Protein AF-A0A1B6L9Y9-F1 (afdb_monomer)

Organism: NCBI:txid36148

pLDDT: mean 77.06, std 18.75, range [31.98, 95.38]

Foldseek 3Di:
DQPLDDDQADQQQHGPDCVAKAAWDQDPPPSQDTDIDGDDDDRPVDQKDKDKDWAFDDPPHFDWDWDWDQDPVRDTDTDTHTHDHPDPDPDCRPTDIDMDMDGHDDPDPPPPPPDDDDDDDDDDDDDDDD

Radius of gyration: 23.61 Å; Cα contacts (8 Å, |Δi|>4): 166; chains: 1; bounding box: 47×34×78 Å

Solvent-accessible surface area (backbone atoms only — not comparable to full-atom values): 8882 Å² total; per-residue (Å²): 134,89,73,91,72,82,78,52,56,52,82,49,21,37,45,69,40,76,83,42,25,44,48,31,39,67,37,88,88,71,66,79,47,75,45,61,55,72,54,90,78,74,56,98,89,37,55,62,50,76,50,76,45,79,45,72,83,62,82,94,63,77,66,70,36,84,34,78,42,70,46,99,85,68,50,78,46,78,44,69,13,50,46,50,67,89,65,96,67,95,62,93,68,78,61,42,80,46,76,49,76,49,76,58,77,66,93,71,73,76,78,79,78,84,82,81,82,90,81,90,83,83,84,90,84,93,80,82,89,134

InterPro domains:
  IPR001507 Zona pellucida domain [PS51034] (1-74)
  IPR052774 C. elegans Developmental and Neuronal Protein [PTHR47327] (4-93)

Sequence (130 aa):
VDSSEIVLIDSDGCPTDHFIMGPLYKSIDTGKVLLSYFDAFKFPSSEVVQFRALVTPCMPACEPVQCDQEDASGELRSVQSFGRRRRRSTTSREDLLLVQSIQITDKFGFNRNKSASPARYGGDEMSSIY

Structure (mmCIF, N/CA/C/O backbone):
data_AF-A0A1B6L9Y9-F1
#
_entry.id   AF-A0A1B6L9Y9-F1
#
loop_
_atom_site.group_PDB
_atom_site.id
_atom_site.type_symbol
_atom_site.label_atom_id
_atom_site.label_alt_id
_atom_site.label_comp_id
_atom_site.label_asym_id
_atom_site.label_entity_id
_atom_site.label_seq_id
_atom_site.pdbx_PDB_ins_code
_atom_site.Cartn_x
_atom_site.Cartn_y
_atom_site.Cartn_z
_atom_site.occupancy
_atom_site.B_iso_or_equiv
_atom_site.auth_seq_id
_atom_site.auth_comp_id
_atom_site.auth_asym_id
_atom_site.auth_atom_id
_atom_site.pdbx_PDB_model_num
ATOM 1 N N . VAL A 1 1 ? -13.212 14.324 14.770 1.00 46.03 1 VAL A N 1
ATOM 2 C CA . VAL A 1 1 ? -12.756 14.140 13.377 1.00 46.03 1 VAL A CA 1
ATOM 3 C C . VAL A 1 1 ? -12.924 12.672 13.052 1.00 46.03 1 VAL A C 1
ATOM 5 O O . VAL A 1 1 ? -12.103 11.873 13.470 1.00 46.03 1 VAL A O 1
ATOM 8 N N . ASP A 1 2 ? -14.034 12.310 12.413 1.00 51.88 2 ASP A N 1
ATOM 9 C CA . ASP A 1 2 ? -14.245 10.944 11.932 1.00 51.88 2 ASP A CA 1
ATOM 10 C C . ASP A 1 2 ? -13.565 10.834 10.566 1.00 51.88 2 ASP A C 1
ATOM 12 O O . ASP A 1 2 ? -14.172 11.103 9.532 1.00 51.88 2 ASP A O 1
ATOM 16 N N . SER A 1 3 ? -12.264 10.538 10.551 1.00 69.94 3 SER A N 1
ATOM 17 C CA . SER A 1 3 ? -11.573 10.209 9.304 1.00 69.94 3 SER A CA 1
ATOM 18 C C . SER A 1 3 ? -11.985 8.795 8.907 1.00 69.94 3 SER A C 1
ATOM 20 O O . SER A 1 3 ? -11.502 7.827 9.485 1.00 69.94 3 SER A O 1
ATOM 22 N N . SER A 1 4 ? -12.909 8.670 7.957 1.00 83.25 4 SER A N 1
ATOM 23 C CA . SER A 1 4 ? -13.345 7.382 7.398 1.00 83.25 4 SER A CA 1
ATOM 24 C C . SER A 1 4 ? -12.410 6.843 6.308 1.00 83.25 4 SER A C 1
ATOM 26 O O . SER A 1 4 ? -12.698 5.809 5.712 1.00 83.25 4 SER A O 1
ATOM 28 N N . GLU A 1 5 ? -11.311 7.545 6.022 1.00 89.19 5 GLU A N 1
ATOM 29 C CA . GLU A 1 5 ? -10.312 7.183 5.019 1.00 89.19 5 GLU A CA 1
ATOM 30 C C . GLU A 1 5 ? -8.907 7.482 5.551 1.00 89.19 5 GLU A C 1
ATOM 32 O O . GLU A 1 5 ? -8.682 8.507 6.197 1.00 89.19 5 GLU A O 1
ATOM 37 N N . ILE A 1 6 ? -7.973 6.567 5.285 1.00 90.56 6 ILE A N 1
ATOM 38 C CA . ILE A 1 6 ? -6.553 6.683 5.626 1.00 90.56 6 ILE A CA 1
ATOM 39 C C . ILE A 1 6 ? -5.760 6.229 4.400 1.00 90.56 6 ILE A C 1
ATOM 41 O O . ILE A 1 6 ? -6.000 5.145 3.867 1.00 90.56 6 ILE A O 1
ATOM 45 N N . VAL A 1 7 ? -4.819 7.058 3.950 1.00 93.00 7 VAL A N 1
ATOM 46 C CA . VAL A 1 7 ? -3.882 6.707 2.876 1.00 93.00 7 VAL A CA 1
ATOM 47 C C . VAL A 1 7 ? -2.719 5.956 3.506 1.00 93.00 7 VAL A C 1
ATOM 49 O O . VAL A 1 7 ? -2.079 6.510 4.392 1.00 93.00 7 VAL A O 1
ATOM 52 N N . LEU A 1 8 ? -2.457 4.724 3.063 1.00 93.56 8 LEU A N 1
ATOM 53 C CA . LEU A 1 8 ? -1.384 3.869 3.600 1.00 93.56 8 LEU A CA 1
ATOM 54 C C . LEU A 1 8 ? -0.093 3.924 2.770 1.00 93.56 8 LEU A C 1
ATOM 56 O O . LEU A 1 8 ? 0.998 3.751 3.302 1.00 93.56 8 LEU A O 1
ATOM 60 N N . ILE A 1 9 ? -0.226 4.137 1.459 1.00 93.50 9 ILE A N 1
ATOM 61 C CA . ILE A 1 9 ? 0.875 4.320 0.508 1.00 93.50 9 ILE A CA 1
ATOM 62 C C . ILE A 1 9 ? 0.528 5.518 -0.368 1.00 93.50 9 ILE A C 1
ATOM 64 O O . ILE A 1 9 ? -0.608 5.637 -0.834 1.00 93.50 9 ILE A O 1
ATOM 68 N N . ASP A 1 10 ? 1.494 6.405 -0.570 1.00 91.94 10 ASP A N 1
ATOM 69 C CA . ASP A 1 10 ? 1.325 7.604 -1.382 1.00 91.94 10 ASP A CA 1
ATOM 70 C C . ASP A 1 10 ? 1.350 7.321 -2.899 1.00 91.94 10 ASP A C 1
ATOM 72 O O . ASP A 1 10 ? 1.433 6.184 -3.370 1.00 91.94 10 ASP A O 1
ATOM 76 N N . SER A 1 11 ? 1.272 8.382 -3.703 1.00 89.38 11 SER A N 1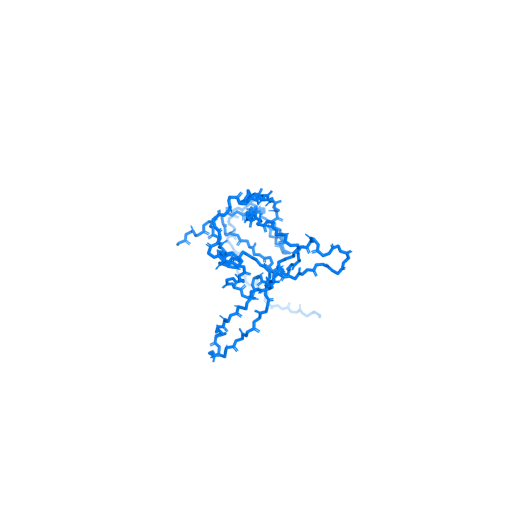
ATOM 77 C CA . SER A 1 11 ? 1.292 8.268 -5.163 1.00 89.38 11 SER A CA 1
ATOM 78 C C . SER A 1 11 ? 2.632 7.825 -5.750 1.00 89.38 11 SER A C 1
ATOM 80 O O . SER A 1 11 ? 2.653 7.403 -6.905 1.00 89.38 11 SER A O 1
ATOM 82 N N . ASP A 1 12 ? 3.730 7.960 -5.005 1.00 88.19 12 ASP A N 1
ATOM 83 C CA . ASP A 1 12 ? 5.072 7.576 -5.443 1.00 88.19 12 ASP A CA 1
ATOM 84 C C . ASP A 1 12 ? 5.403 6.126 -5.040 1.00 88.19 12 ASP A C 1
ATOM 86 O O . ASP A 1 12 ? 6.279 5.493 -5.634 1.00 88.19 12 ASP A O 1
ATOM 90 N N . GLY A 1 13 ? 4.636 5.544 -4.114 1.00 91.25 13 GLY A N 1
ATOM 91 C CA . GLY A 1 13 ? 4.816 4.182 -3.619 1.00 91.25 13 GLY A CA 1
ATOM 92 C C . GLY A 1 13 ? 5.440 4.096 -2.234 1.00 91.25 13 GLY A C 1
ATOM 93 O O . GL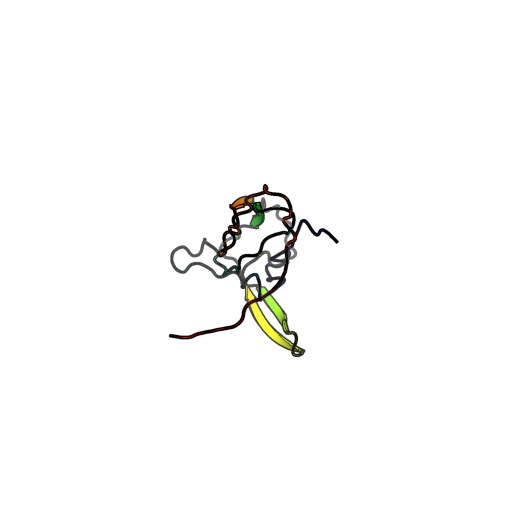Y A 1 13 ? 5.854 3.004 -1.840 1.00 91.25 13 GLY A O 1
ATOM 94 N N . CYS A 1 14 ? 5.537 5.206 -1.507 1.00 92.62 14 CYS A N 1
ATOM 95 C CA . CYS A 1 14 ? 6.101 5.236 -0.168 1.00 92.62 14 CYS A CA 1
ATOM 96 C C . CYS A 1 14 ? 5.021 5.018 0.898 1.00 92.62 14 CYS A C 1
ATOM 98 O O . CYS A 1 14 ? 3.927 5.577 0.777 1.00 92.62 14 CYS A O 1
ATOM 100 N N . PRO A 1 15 ? 5.291 4.194 1.930 1.00 93.62 15 PRO A N 1
ATOM 101 C CA . PRO A 1 15 ? 4.372 4.041 3.053 1.00 93.62 15 PRO A CA 1
ATOM 102 C C . PRO A 1 15 ? 4.194 5.393 3.742 1.00 93.62 15 PRO A C 1
ATOM 104 O O . PRO A 1 15 ? 5.161 6.122 3.899 1.00 93.62 15 PRO A O 1
ATOM 107 N N . THR A 1 16 ? 2.983 5.759 4.137 1.00 92.31 16 THR A N 1
ATOM 108 C CA . THR A 1 16 ? 2.718 7.041 4.822 1.00 92.31 16 THR A CA 1
ATOM 109 C C . THR A 1 16 ? 2.926 6.952 6.332 1.00 92.31 16 THR A C 1
ATOM 111 O O . THR A 1 16 ? 3.220 7.961 6.965 1.00 92.31 16 THR A O 1
ATOM 114 N N . ASP A 1 17 ? 2.780 5.749 6.892 1.00 90.69 17 ASP A N 1
ATOM 115 C CA . ASP A 1 17 ? 2.990 5.435 8.302 1.00 90.69 17 ASP A CA 1
ATOM 116 C C . ASP A 1 17 ? 3.655 4.058 8.425 1.00 90.69 17 ASP A C 1
ATOM 118 O O . ASP A 1 17 ? 3.045 3.018 8.152 1.00 90.69 17 ASP A O 1
ATOM 122 N N . HIS A 1 18 ? 4.917 4.058 8.852 1.00 88.38 18 HIS A N 1
ATOM 123 C CA . HIS A 1 18 ? 5.731 2.853 8.968 1.00 88.38 18 HIS A CA 1
ATOM 124 C C . HIS A 1 18 ? 5.298 1.913 10.108 1.00 88.38 18 HIS A C 1
ATOM 126 O O . HIS A 1 18 ? 5.793 0.787 10.176 1.00 88.38 18 HIS A O 1
ATOM 132 N N . PHE A 1 19 ? 4.457 2.371 11.042 1.00 87.81 19 PHE A N 1
ATOM 133 C CA . PHE A 1 19 ? 3.902 1.531 12.107 1.00 87.81 19 PHE A CA 1
ATOM 134 C C . PHE A 1 19 ? 2.658 0.772 11.650 1.00 87.81 19 PHE A C 1
ATOM 136 O O . PHE A 1 19 ? 2.268 -0.184 12.304 1.00 87.81 19 PHE A O 1
ATOM 143 N N . ILE A 1 20 ? 2.024 1.199 10.556 1.00 90.69 20 ILE A N 1
ATOM 144 C CA . ILE A 1 20 ? 0.815 0.559 10.027 1.00 90.69 20 ILE A CA 1
ATOM 145 C C . ILE A 1 20 ? 1.142 -0.265 8.785 1.00 90.69 20 ILE A C 1
ATOM 147 O O . ILE A 1 20 ? 0.632 -1.372 8.631 1.00 90.69 20 ILE A O 1
ATOM 151 N N . MET A 1 21 ? 1.971 0.258 7.878 1.00 92.69 21 MET A N 1
ATOM 152 C CA . MET A 1 21 ? 2.314 -0.427 6.636 1.00 92.69 21 MET A CA 1
ATOM 153 C C . MET A 1 21 ? 3.810 -0.338 6.340 1.00 92.69 21 MET A C 1
ATOM 155 O O . MET A 1 21 ? 4.413 0.732 6.365 1.00 92.69 21 MET A O 1
ATOM 159 N N . GLY A 1 22 ? 4.408 -1.478 6.002 1.00 93.12 22 GLY A N 1
ATOM 160 C CA . GLY A 1 22 ? 5.779 -1.543 5.510 1.00 93.12 22 GLY A CA 1
ATOM 161 C C . GLY A 1 22 ? 5.910 -1.102 4.045 1.00 93.12 22 GLY A C 1
ATOM 162 O O . GLY A 1 22 ? 4.911 -0.934 3.332 1.00 93.12 22 GLY A O 1
ATOM 163 N N . PRO A 1 23 ? 7.148 -0.964 3.542 1.00 94.06 23 PRO A N 1
ATOM 164 C CA . PRO A 1 23 ? 7.382 -0.755 2.119 1.00 94.06 23 PRO A CA 1
ATOM 165 C C . PRO A 1 23 ? 6.953 -1.985 1.304 1.00 94.06 23 PRO A C 1
ATOM 167 O O . PRO A 1 23 ? 6.871 -3.107 1.810 1.00 94.06 23 PRO A O 1
ATOM 170 N N . LEU A 1 24 ? 6.687 -1.774 0.017 1.00 93.69 24 LEU A N 1
ATOM 171 C CA . LEU A 1 24 ? 6.351 -2.854 -0.904 1.00 93.69 24 LEU A CA 1
ATOM 172 C C . LEU A 1 24 ? 7.623 -3.552 -1.390 1.00 93.69 24 LEU A C 1
ATOM 174 O O . LEU A 1 24 ? 8.537 -2.904 -1.896 1.00 93.69 24 LEU A O 1
ATOM 178 N N . TYR A 1 25 ? 7.636 -4.880 -1.314 1.00 92.19 25 TYR A N 1
ATOM 179 C CA . TYR A 1 25 ? 8.691 -5.768 -1.797 1.00 92.19 25 TYR A CA 1
ATOM 180 C C . TYR A 1 25 ? 8.181 -6.648 -2.934 1.00 92.19 25 TYR A C 1
ATOM 182 O O . TYR A 1 25 ? 7.015 -7.029 -2.961 1.00 92.19 25 TYR A O 1
ATOM 190 N N . LYS A 1 26 ? 9.056 -7.041 -3.861 1.00 89.69 26 LYS A N 1
ATOM 191 C CA . LYS A 1 26 ? 8.713 -8.072 -4.849 1.00 89.69 26 LYS A CA 1
ATOM 192 C C . LYS A 1 26 ? 8.766 -9.452 -4.199 1.00 89.69 26 LYS A C 1
ATOM 194 O O . LYS A 1 26 ? 9.754 -9.791 -3.555 1.00 89.69 26 LYS A O 1
ATOM 199 N N . SER A 1 27 ? 7.731 -10.257 -4.419 1.00 89.25 27 SER A N 1
ATOM 200 C CA . SER A 1 27 ? 7.763 -11.687 -4.115 1.00 89.25 27 SER A CA 1
ATOM 201 C C . SER A 1 27 ? 8.888 -12.361 -4.901 1.00 89.25 27 SER A C 1
ATOM 203 O O . SER A 1 27 ? 9.047 -12.123 -6.104 1.00 89.25 27 SER A O 1
ATOM 205 N N . ILE A 1 28 ? 9.637 -13.221 -4.210 1.00 81.81 28 ILE A N 1
ATOM 206 C CA . ILE A 1 28 ? 10.771 -13.971 -4.758 1.00 81.81 28 ILE A CA 1
ATOM 207 C C . ILE A 1 28 ? 10.303 -14.945 -5.852 1.00 81.81 28 ILE A C 1
ATOM 209 O O . ILE A 1 28 ? 11.013 -15.154 -6.831 1.00 81.81 28 ILE A O 1
ATOM 213 N N . ASP A 1 29 ? 9.087 -15.480 -5.730 1.00 82.56 29 ASP A N 1
ATOM 214 C CA . ASP A 1 29 ? 8.626 -16.602 -6.554 1.00 82.56 29 ASP A CA 1
ATOM 215 C C . ASP A 1 29 ? 8.214 -16.184 -7.968 1.00 82.56 29 ASP A C 1
ATOM 217 O O . ASP A 1 29 ? 8.420 -16.916 -8.934 1.00 82.56 29 ASP A O 1
ATOM 221 N N . THR A 1 30 ? 7.602 -15.005 -8.108 1.00 79.56 30 THR A N 1
ATOM 222 C CA . THR A 1 30 ? 6.996 -14.576 -9.382 1.00 79.56 30 THR A CA 1
ATOM 223 C C . T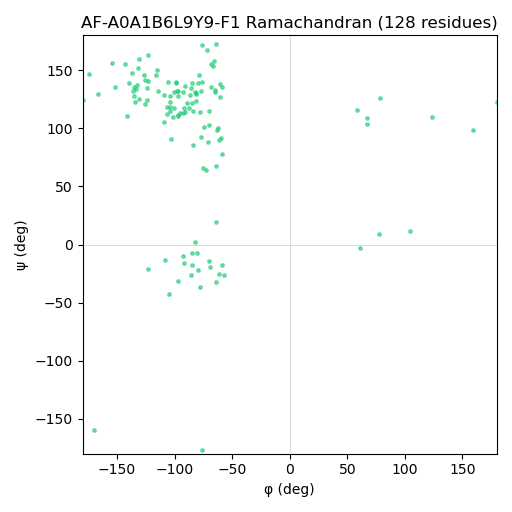HR A 1 30 ? 7.547 -13.259 -9.913 1.00 79.56 30 THR A C 1
ATOM 225 O O . THR A 1 30 ? 7.363 -12.969 -11.095 1.00 79.56 30 THR A O 1
ATOM 228 N N . GLY A 1 31 ? 8.145 -12.415 -9.059 1.00 77.06 31 GLY A N 1
ATOM 229 C CA . GLY A 1 31 ? 8.580 -11.051 -9.399 1.00 77.06 31 GLY A CA 1
ATOM 230 C C . GLY A 1 31 ? 7.461 -10.092 -9.844 1.00 77.06 31 GLY A C 1
ATOM 231 O O . GLY A 1 31 ? 7.729 -8.918 -10.104 1.00 77.06 31 GLY A O 1
ATOM 232 N N . LYS A 1 32 ? 6.219 -10.585 -9.936 1.00 82.06 32 LYS A N 1
ATOM 233 C CA . LYS A 1 32 ? 5.010 -9.876 -10.387 1.00 82.06 32 LYS A CA 1
ATOM 234 C C . LYS A 1 32 ? 4.043 -9.576 -9.244 1.00 82.06 32 LYS A C 1
ATOM 236 O O . LYS A 1 32 ? 3.119 -8.792 -9.424 1.00 82.06 32 LYS A O 1
ATOM 241 N N . VAL A 1 33 ? 4.248 -10.204 -8.089 1.00 86.81 33 VAL A N 1
ATOM 242 C CA . VAL A 1 33 ? 3.479 -9.961 -6.867 1.00 86.81 33 VAL A CA 1
ATOM 243 C C . VAL A 1 33 ? 4.267 -9.005 -5.978 1.00 86.81 33 VAL 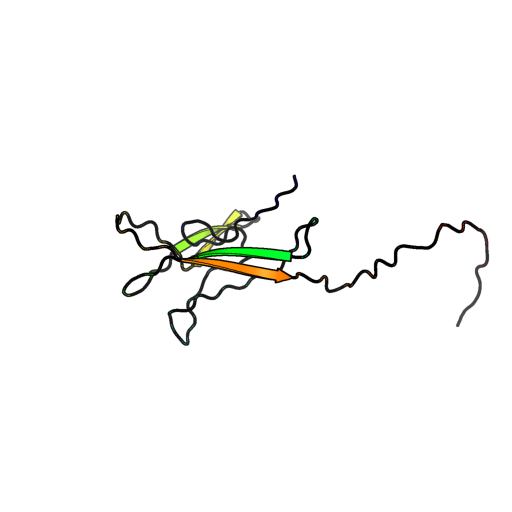A C 1
ATOM 245 O O . VAL A 1 33 ? 5.464 -9.210 -5.766 1.00 86.81 33 VAL A O 1
ATOM 248 N N . LEU A 1 34 ? 3.594 -7.975 -5.466 1.00 90.31 34 LEU A N 1
ATOM 249 C CA . LEU A 1 34 ? 4.125 -7.108 -4.420 1.00 90.31 34 LEU A CA 1
ATOM 250 C C . LEU A 1 34 ? 3.571 -7.539 -3.061 1.00 90.31 34 LEU A C 1
ATOM 252 O O . LEU A 1 34 ? 2.402 -7.900 -2.951 1.00 90.31 34 LEU A O 1
ATOM 256 N N . LEU A 1 35 ? 4.424 -7.505 -2.046 1.00 92.00 35 LEU A N 1
ATOM 257 C CA . LEU A 1 35 ? 4.129 -7.882 -0.670 1.00 92.00 35 LEU A CA 1
ATOM 258 C C . LEU A 1 35 ? 4.501 -6.723 0.251 1.00 92.00 35 LEU A C 1
ATOM 260 O O . LEU A 1 35 ? 5.527 -6.082 0.046 1.00 92.00 35 LEU A O 1
ATOM 264 N N . SER A 1 36 ? 3.695 -6.477 1.274 1.00 93.19 36 SER A N 1
ATOM 265 C CA . SER A 1 36 ? 4.032 -5.582 2.379 1.00 93.19 36 SER A CA 1
ATOM 266 C C . SER A 1 36 ? 3.471 -6.161 3.674 1.00 93.19 36 SER A C 1
ATOM 268 O O . SER A 1 36 ? 2.530 -6.959 3.650 1.00 93.19 36 SER A O 1
ATOM 270 N N . TYR A 1 37 ? 4.082 -5.782 4.790 1.00 92.69 37 TYR A N 1
ATOM 271 C CA . TYR A 1 37 ? 3.569 -6.070 6.120 1.00 92.69 37 TYR A CA 1
ATOM 272 C C . TYR A 1 37 ? 2.554 -5.000 6.511 1.00 92.69 37 TYR A C 1
ATOM 274 O O . TYR A 1 37 ? 2.760 -3.818 6.239 1.00 92.69 37 TYR A O 1
ATOM 282 N N . PHE A 1 38 ? 1.465 -5.428 7.139 1.00 91.38 38 PHE A N 1
ATOM 283 C CA . PHE A 1 38 ? 0.372 -4.559 7.541 1.00 91.38 38 PHE A CA 1
ATOM 284 C C . PHE A 1 38 ? -0.041 -4.872 8.976 1.00 91.38 38 PHE A C 1
ATOM 286 O O . PHE A 1 38 ? -0.438 -6.002 9.272 1.00 91.38 38 PHE A O 1
ATOM 293 N N . ASP A 1 39 ? 0.011 -3.856 9.828 1.00 91.00 39 ASP A N 1
ATOM 294 C CA . ASP A 1 39 ? -0.492 -3.909 11.191 1.00 91.00 39 ASP A CA 1
ATOM 295 C C . ASP A 1 39 ? -1.953 -3.458 11.199 1.00 91.00 39 ASP A C 1
ATOM 297 O O . ASP A 1 39 ? -2.310 -2.320 10.885 1.00 91.00 39 ASP A O 1
ATOM 301 N N . ALA A 1 40 ? -2.829 -4.408 11.521 1.00 86.06 40 ALA A N 1
ATOM 302 C CA . ALA A 1 40 ? -4.263 -4.208 11.425 1.00 86.06 40 ALA A CA 1
ATOM 303 C C . ALA A 1 40 ? -4.766 -3.134 12.398 1.00 86.06 40 ALA A C 1
ATOM 305 O O . ALA A 1 40 ? -4.525 -3.192 13.603 1.00 86.06 40 ALA A O 1
ATOM 306 N N . PHE A 1 41 ? -5.565 -2.208 11.872 1.00 86.38 41 PHE A N 1
ATOM 307 C CA . PHE A 1 41 ? -6.297 -1.205 12.639 1.00 86.38 41 PHE A CA 1
ATOM 308 C C . PHE A 1 41 ? -7.802 -1.304 12.354 1.00 86.38 41 PHE A C 1
ATOM 310 O O . PHE A 1 41 ? -8.223 -1.901 11.361 1.00 86.38 41 PHE A O 1
ATOM 317 N N . LYS A 1 42 ? -8.628 -0.701 13.219 1.00 83.94 42 LYS A N 1
ATOM 318 C CA . LYS A 1 42 ? -10.075 -0.563 12.988 1.00 83.94 42 LYS A CA 1
ATOM 319 C C . LYS A 1 42 ? -10.514 0.888 13.108 1.00 83.94 42 LYS A C 1
ATOM 321 O O . LYS A 1 42 ? -10.020 1.619 13.966 1.00 83.94 42 LYS A O 1
ATOM 326 N N . PHE A 1 43 ? -11.499 1.275 12.306 1.00 87.12 43 PHE A N 1
ATOM 327 C CA . PHE A 1 43 ? -12.194 2.540 12.505 1.00 87.12 43 PHE A CA 1
ATOM 328 C C . PHE A 1 43 ? -13.177 2.413 13.680 1.00 87.12 43 PHE A C 1
ATOM 330 O O . PHE A 1 43 ? -13.869 1.400 13.781 1.00 87.12 43 PHE A O 1
ATOM 337 N N . PRO A 1 44 ? -13.318 3.429 14.553 1.00 86.94 44 PRO A N 1
ATOM 338 C CA . PRO A 1 44 ? -14.292 3.384 15.650 1.00 86.94 44 PRO A CA 1
ATOM 339 C C . PRO A 1 44 ? -15.741 3.168 15.185 1.00 86.94 44 PRO A C 1
ATOM 341 O O . PRO A 1 44 ? -16.563 2.644 15.933 1.00 86.94 44 PRO A O 1
ATOM 344 N N . SER A 1 45 ? -16.047 3.579 13.955 1.00 85.00 45 SER A N 1
ATOM 345 C CA . SER A 1 45 ? -17.377 3.550 13.351 1.00 85.00 45 SER A CA 1
ATOM 346 C C . SER A 1 45 ? -17.684 2.288 12.535 1.00 85.00 45 SER A C 1
ATOM 348 O O . SER A 1 45 ? -18.836 2.114 12.142 1.00 85.00 45 SER A O 1
ATOM 350 N N . SER A 1 46 ? -16.704 1.413 12.264 1.00 88.12 46 SER A N 1
ATOM 351 C CA . SER A 1 46 ? -16.897 0.240 11.400 1.00 88.12 46 SER A CA 1
ATOM 352 C C . SER A 1 46 ? -15.972 -0.923 11.758 1.00 88.12 46 SER A C 1
ATOM 354 O O . SER A 1 46 ? -14.765 -0.756 11.916 1.00 88.12 46 SER A O 1
ATOM 356 N N . GLU A 1 47 ? -16.539 -2.129 11.793 1.00 87.81 47 GLU A N 1
ATOM 357 C CA . GLU A 1 47 ? -15.786 -3.389 11.873 1.00 87.81 47 GLU A CA 1
ATOM 358 C C . GLU A 1 47 ? -15.333 -3.892 10.495 1.00 87.81 47 GLU A C 1
ATOM 360 O O . GLU A 1 47 ? -14.586 -4.859 10.406 1.00 87.81 47 GLU A O 1
ATOM 365 N N . VAL A 1 48 ? -15.766 -3.254 9.405 1.00 89.12 48 VAL A N 1
ATOM 366 C CA . VAL A 1 48 ? -15.365 -3.597 8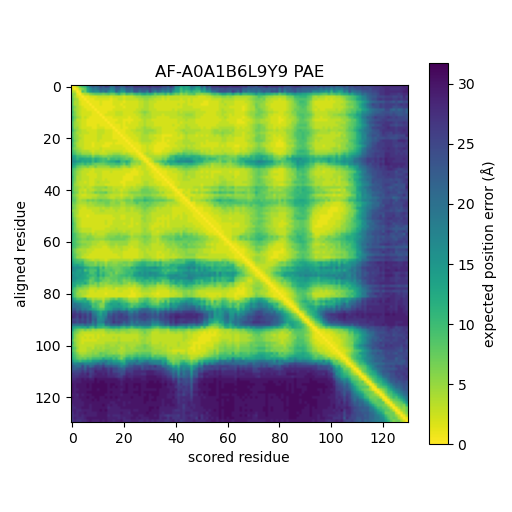.035 1.00 89.12 48 VAL A CA 1
ATOM 367 C C . VAL A 1 48 ? -14.463 -2.500 7.485 1.00 89.12 48 VAL A C 1
ATOM 369 O O . VAL A 1 48 ? -14.829 -1.321 7.504 1.00 89.12 48 VAL A O 1
ATOM 372 N N . VAL A 1 49 ? -13.302 -2.898 6.965 1.00 90.94 49 VAL A N 1
ATOM 373 C CA . VAL A 1 49 ? -12.328 -2.009 6.322 1.00 90.94 49 VAL A CA 1
ATOM 374 C C . VAL A 1 49 ? -12.224 -2.370 4.844 1.00 90.94 49 VAL A C 1
ATOM 376 O O . VAL A 1 49 ? -12.088 -3.542 4.483 1.00 90.94 49 VAL A O 1
ATOM 379 N N . GLN A 1 50 ? -12.297 -1.354 3.984 1.00 92.38 50 GLN A N 1
ATOM 380 C CA . GLN A 1 50 ? -12.114 -1.497 2.545 1.00 92.38 50 GLN A CA 1
ATOM 381 C C . GLN A 1 50 ? -10.734 -0.981 2.144 1.00 92.38 50 GLN A C 1
ATOM 383 O O . GLN A 1 50 ? -10.431 0.201 2.280 1.00 92.38 50 GLN A O 1
ATOM 388 N N . PHE A 1 51 ? -9.922 -1.872 1.594 1.00 92.50 51 PHE A N 1
ATOM 389 C CA . PHE A 1 51 ? -8.652 -1.548 0.971 1.00 92.50 51 PHE A CA 1
ATOM 390 C C . PHE A 1 51 ? -8.897 -1.191 -0.485 1.00 92.50 51 PHE A C 1
ATOM 392 O O . PHE A 1 51 ? -9.548 -1.939 -1.216 1.00 92.50 51 PHE A O 1
ATOM 399 N N . ARG A 1 52 ? -8.366 -0.043 -0.903 1.00 93.88 52 ARG A N 1
ATOM 400 C CA . ARG A 1 52 ? -8.376 0.418 -2.290 1.00 93.88 52 ARG A CA 1
ATOM 401 C C . ARG A 1 52 ? -6.938 0.681 -2.697 1.00 93.88 52 ARG A C 1
ATOM 403 O O . ARG A 1 52 ? -6.246 1.445 -2.033 1.00 93.88 52 ARG A O 1
ATOM 410 N N . ALA A 1 53 ? -6.495 0.048 -3.771 1.00 92.44 53 ALA A N 1
ATOM 411 C CA . ALA A 1 53 ? -5.149 0.220 -4.293 1.00 92.44 53 ALA A CA 1
ATOM 412 C C . ALA A 1 53 ? -5.203 0.456 -5.798 1.00 92.44 53 ALA A C 1
ATOM 414 O O . ALA A 1 53 ? -5.948 -0.208 -6.516 1.00 92.44 53 ALA A O 1
ATOM 415 N N . LEU A 1 54 ? -4.395 1.400 -6.265 1.00 91.69 54 LEU A N 1
ATOM 416 C CA . LEU A 1 54 ? -4.211 1.669 -7.680 1.00 91.69 54 LEU A CA 1
ATOM 417 C C . LEU A 1 54 ? -2.864 1.084 -8.109 1.00 91.69 54 LEU A C 1
ATOM 419 O O . LEU A 1 54 ? -1.819 1.513 -7.625 1.00 91.69 54 LEU A O 1
ATOM 423 N N . VAL A 1 55 ? -2.885 0.084 -8.986 1.00 90.25 55 VAL A N 1
ATOM 424 C CA . VAL A 1 55 ? -1.680 -0.628 -9.418 1.00 90.25 55 VAL A CA 1
ATOM 425 C C . VAL A 1 55 ? -1.321 -0.228 -10.839 1.00 90.25 55 VAL A C 1
ATOM 427 O O . VAL A 1 55 ? -2.068 -0.495 -11.780 1.00 90.25 55 VA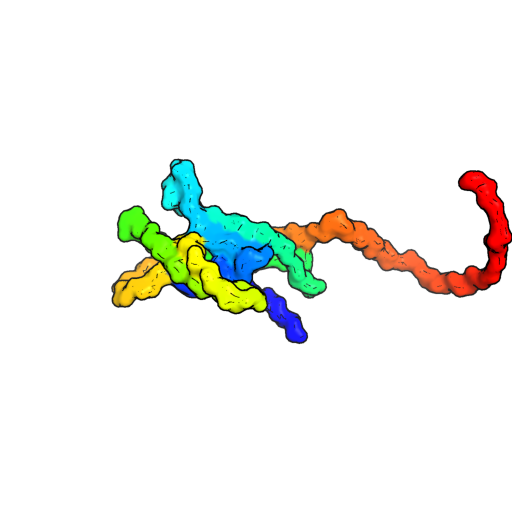L A O 1
ATOM 430 N N . THR A 1 56 ? -0.138 0.361 -11.003 1.00 86.88 56 THR A N 1
ATOM 431 C CA . THR A 1 56 ? 0.409 0.715 -12.315 1.00 86.88 56 THR A CA 1
ATOM 432 C C . THR A 1 56 ? 1.370 -0.380 -12.796 1.00 86.88 56 THR A C 1
ATOM 434 O O . THR A 1 56 ? 2.469 -0.513 -12.248 1.00 86.88 56 THR A O 1
ATOM 437 N N . PRO A 1 57 ? 1.030 -1.154 -13.842 1.00 85.56 57 PRO A N 1
ATOM 438 C CA . PRO A 1 57 ? 1.952 -2.135 -14.405 1.00 85.56 57 PRO A CA 1
ATOM 439 C C . PRO A 1 57 ? 3.149 -1.462 -15.101 1.00 85.56 57 PRO A C 1
ATOM 441 O O . PRO A 1 57 ? 3.089 -0.322 -15.573 1.00 85.56 57 PRO A O 1
ATOM 444 N N . CYS A 1 58 ? 4.271 -2.175 -15.200 1.00 81.38 58 CYS A N 1
ATOM 445 C CA . CYS A 1 58 ? 5.502 -1.690 -15.822 1.00 81.38 58 CYS A CA 1
ATOM 446 C C . CYS A 1 58 ? 6.150 -2.745 -16.716 1.00 81.38 58 CYS A C 1
ATOM 448 O O . CYS A 1 58 ? 6.096 -3.935 -16.436 1.00 81.38 58 CYS A O 1
ATOM 450 N N . MET A 1 59 ? 6.795 -2.276 -17.785 1.00 83.69 59 MET A N 1
ATOM 451 C CA . MET A 1 59 ? 7.577 -3.086 -18.718 1.00 83.69 59 MET A CA 1
ATOM 452 C C . MET A 1 59 ? 9.002 -2.520 -18.803 1.00 83.69 59 MET A C 1
ATOM 454 O O . MET A 1 59 ? 9.131 -1.297 -18.933 1.00 83.69 59 MET A O 1
ATOM 458 N N . PRO A 1 60 ? 10.059 -3.354 -18.755 1.00 80.12 60 PRO A N 1
ATOM 459 C CA . PRO A 1 60 ? 10.045 -4.789 -18.433 1.00 80.12 60 PRO A CA 1
ATOM 460 C C . PRO A 1 60 ? 9.960 -5.073 -16.919 1.00 80.12 60 PRO A C 1
ATOM 462 O O . PRO A 1 60 ? 9.531 -6.148 -16.519 1.00 80.12 60 PRO A O 1
ATOM 465 N N . ALA A 1 61 ? 10.357 -4.115 -16.078 1.00 80.94 61 ALA A N 1
ATOM 466 C CA . ALA A 1 61 ? 10.284 -4.194 -14.623 1.00 80.94 61 ALA A CA 1
ATOM 467 C C . ALA A 1 61 ? 10.206 -2.786 -14.016 1.00 80.94 61 ALA A C 1
ATOM 469 O O . ALA A 1 61 ? 10.644 -1.807 -14.622 1.00 80.94 61 ALA A O 1
ATOM 470 N N . CYS A 1 62 ? 9.659 -2.691 -12.806 1.00 83.31 62 CYS A N 1
ATOM 471 C CA . CYS A 1 62 ? 9.634 -1.454 -12.031 1.00 83.31 62 CYS A CA 1
ATOM 472 C C . CYS A 1 62 ? 10.942 -1.332 -11.252 1.00 83.31 62 CYS A C 1
ATOM 474 O O . CYS A 1 62 ? 11.372 -2.306 -10.621 1.00 83.31 62 CYS A O 1
ATOM 476 N N . GLU A 1 63 ? 11.537 -0.145 -11.281 1.00 87.75 63 GLU A N 1
ATOM 477 C CA . GLU A 1 63 ? 12.614 0.240 -10.369 1.00 87.75 63 GLU A CA 1
ATOM 478 C C . GLU A 1 63 ? 12.022 0.631 -9.009 1.00 87.75 63 GLU A C 1
ATOM 480 O O . GLU A 1 63 ? 10.918 1.187 -8.981 1.00 87.75 63 GLU A O 1
ATOM 485 N N . PRO A 1 64 ? 12.723 0.348 -7.899 1.00 91.00 64 PRO A N 1
ATOM 486 C CA . PRO A 1 64 ? 12.289 0.790 -6.584 1.00 91.00 64 PRO A CA 1
ATOM 487 C C . PRO A 1 64 ? 12.349 2.320 -6.471 1.00 91.00 64 PRO A C 1
ATOM 489 O O . PRO A 1 64 ? 13.133 2.993 -7.148 1.00 91.00 64 PRO A O 1
ATOM 492 N N . VAL A 1 65 ? 11.504 2.855 -5.601 1.00 91.69 65 VAL A N 1
ATOM 493 C CA . VAL A 1 65 ? 11.490 4.245 -5.154 1.00 91.69 65 VAL A CA 1
ATOM 494 C C . VAL A 1 65 ? 12.200 4.316 -3.807 1.00 91.69 65 VAL A C 1
ATOM 496 O O . VAL A 1 65 ? 12.053 3.426 -2.968 1.00 91.69 65 VAL A O 1
ATOM 499 N N . GLN A 1 66 ? 13.006 5.362 -3.637 1.00 92.81 66 GLN A N 1
ATOM 500 C CA . GLN A 1 66 ? 13.672 5.667 -2.380 1.00 92.81 66 GLN A CA 1
ATOM 501 C C . GLN A 1 66 ? 12.729 6.528 -1.542 1.00 92.81 66 GLN A C 1
ATOM 503 O O . GLN A 1 66 ? 12.352 7.617 -1.969 1.00 92.81 66 GLN A O 1
ATOM 508 N N . CYS A 1 67 ? 12.326 6.006 -0.392 1.00 91.88 67 CYS A N 1
ATOM 509 C CA . CYS A 1 67 ? 11.436 6.667 0.545 1.00 91.88 67 CYS A CA 1
ATOM 510 C C . CYS A 1 67 ? 12.262 7.127 1.737 1.00 91.88 67 CYS A C 1
ATOM 512 O O . CYS A 1 67 ? 12.775 6.294 2.486 1.00 91.88 67 CYS A O 1
ATOM 514 N N . ASP A 1 68 ? 12.393 8.437 1.889 1.00 89.44 68 ASP A N 1
ATOM 515 C CA . ASP A 1 68 ? 13.084 9.046 3.017 1.00 89.44 68 ASP A CA 1
ATOM 516 C C . ASP A 1 68 ? 12.026 9.516 4.017 1.00 89.44 68 ASP A C 1
ATOM 518 O O . ASP A 1 68 ? 11.171 10.337 3.680 1.00 89.44 68 ASP A O 1
ATOM 522 N N . GLN A 1 69 ? 12.043 8.945 5.220 1.00 79.12 69 GLN A N 1
ATOM 523 C CA . GLN A 1 69 ? 11.122 9.300 6.299 1.00 79.12 69 GLN A CA 1
ATOM 524 C C . GLN A 1 69 ? 11.885 9.722 7.543 1.00 79.12 69 GLN A C 1
ATOM 526 O O . GLN A 1 69 ? 12.901 9.124 7.886 1.00 79.12 69 GLN A O 1
ATOM 531 N N . GLU A 1 70 ? 11.377 10.748 8.217 1.00 78.38 70 GLU A N 1
ATOM 532 C CA . GLU A 1 70 ? 11.849 11.141 9.540 1.00 78.38 70 GLU A CA 1
ATOM 533 C C . GLU A 1 70 ? 11.047 10.385 10.595 1.00 78.38 70 GLU A C 1
ATOM 535 O O . GLU A 1 70 ? 9.819 10.484 10.655 1.00 78.38 70 GLU A O 1
ATOM 540 N N . ASP A 1 71 ? 11.743 9.631 11.439 1.00 71.06 71 ASP A N 1
ATOM 541 C CA . ASP A 1 71 ? 11.125 9.028 12.612 1.00 71.06 71 ASP A CA 1
ATOM 542 C C . ASP A 1 71 ? 10.811 10.095 13.671 1.00 71.06 71 ASP A C 1
ATOM 544 O O . ASP A 1 71 ? 11.333 11.209 13.649 1.00 71.06 71 ASP A O 1
ATOM 548 N N . ALA A 1 72 ? 10.018 9.736 14.685 1.00 72.00 72 ALA A N 1
ATOM 549 C CA . ALA A 1 72 ? 9.716 10.620 15.817 1.00 72.00 72 ALA A CA 1
ATOM 550 C C . ALA A 1 72 ? 10.966 11.093 16.598 1.00 72.00 72 ALA A C 1
ATOM 552 O O . ALA A 1 72 ? 10.895 12.071 17.340 1.00 72.00 72 ALA A O 1
ATOM 553 N N . SER A 1 73 ? 12.106 10.409 16.442 1.00 78.94 73 SER A N 1
ATOM 554 C CA . SER A 1 73 ? 13.416 10.805 16.979 1.00 78.94 73 SER A CA 1
ATOM 555 C C . SER A 1 73 ? 14.139 11.865 16.134 1.00 78.94 73 SER A C 1
ATOM 557 O O . SER A 1 73 ? 15.182 12.359 16.559 1.00 78.94 73 SER A O 1
ATOM 559 N N . GLY A 1 74 ? 13.616 12.207 14.952 1.00 77.75 74 GLY A N 1
ATOM 560 C CA . GLY A 1 74 ? 14.266 1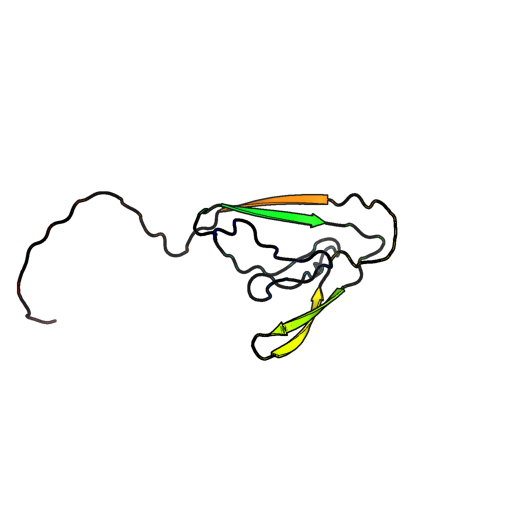3.069 13.964 1.00 77.75 74 GLY A CA 1
ATOM 561 C C . GLY A 1 74 ? 15.357 12.369 13.146 1.00 77.75 74 GLY A C 1
ATOM 562 O O . GLY A 1 74 ? 16.104 13.034 12.432 1.00 77.75 74 GLY A O 1
ATOM 563 N N . GLU A 1 75 ? 15.491 11.043 13.255 1.00 81.94 75 GLU A N 1
ATOM 564 C CA . GLU A 1 75 ? 16.430 10.269 12.442 1.00 81.94 75 GLU A CA 1
ATOM 565 C C . GLU A 1 75 ? 15.828 9.976 11.062 1.00 81.94 75 GLU A C 1
ATOM 567 O O . GLU A 1 75 ? 14.697 9.499 10.949 1.00 81.94 75 GLU A O 1
ATOM 572 N N . LEU A 1 76 ? 16.596 10.264 10.009 1.00 77.69 76 LEU A N 1
ATOM 573 C CA . LEU A 1 76 ? 16.214 9.974 8.630 1.00 77.69 76 LEU A CA 1
ATOM 574 C C . LEU A 1 76 ? 16.428 8.490 8.336 1.00 77.69 76 LEU A C 1
ATOM 576 O O . LEU A 1 76 ? 17.563 8.012 8.278 1.00 77.69 76 LEU A O 1
ATOM 580 N N . ARG A 1 77 ? 15.336 7.770 8.087 1.00 80.81 77 ARG A N 1
ATOM 581 C CA . ARG A 1 77 ? 15.365 6.401 7.582 1.00 80.81 77 ARG A CA 1
ATOM 582 C C . ARG A 1 77 ? 15.017 6.372 6.105 1.00 80.81 77 ARG A C 1
ATOM 584 O O . ARG A 1 77 ? 13.938 6.773 5.678 1.00 80.81 77 ARG A O 1
ATOM 591 N N . SER A 1 78 ? 15.944 5.820 5.336 1.00 88.06 78 SER A N 1
ATOM 592 C CA . SER A 1 78 ? 15.824 5.633 3.896 1.00 88.06 78 SER A CA 1
ATOM 593 C C . SER A 1 78 ? 15.458 4.177 3.599 1.00 88.06 78 SER A C 1
ATOM 595 O O . SER A 1 78 ? 16.285 3.277 3.757 1.00 88.06 78 SER A O 1
ATOM 597 N N . VAL A 1 79 ? 14.228 3.927 3.143 1.00 91.50 79 VAL A N 1
ATOM 598 C CA . VAL A 1 79 ? 13.733 2.587 2.776 1.00 91.50 79 VAL A CA 1
ATOM 599 C C . VAL A 1 79 ? 13.403 2.500 1.289 1.00 91.50 79 VAL A C 1
ATOM 601 O O . VAL A 1 79 ? 12.963 3.467 0.675 1.00 91.50 79 VAL A O 1
ATOM 604 N N . GLN A 1 80 ? 13.617 1.330 0.687 1.00 93.25 80 GLN A N 1
ATOM 605 C CA . GLN A 1 80 ? 13.225 1.079 -0.702 1.00 93.25 80 GLN A CA 1
ATOM 606 C C . GLN A 1 80 ? 11.832 0.456 -0.752 1.00 93.25 80 GLN A C 1
ATOM 608 O O . GLN A 1 80 ? 11.576 -0.532 -0.067 1.00 93.25 80 GLN A O 1
ATOM 613 N N . SER A 1 81 ? 10.965 1.005 -1.600 1.00 93.81 81 SER A N 1
ATOM 614 C CA . SER A 1 81 ? 9.613 0.500 -1.855 1.00 93.81 81 SER A CA 1
ATOM 615 C C . SER A 1 81 ? 9.353 0.389 -3.357 1.00 93.81 81 SER A C 1
ATOM 617 O O . SER A 1 81 ? 10.028 1.027 -4.164 1.00 93.81 81 SER A O 1
ATOM 619 N N . PHE A 1 82 ? 8.372 -0.408 -3.771 1.00 91.62 82 PHE A N 1
ATOM 620 C CA . PHE A 1 82 ? 7.916 -0.457 -5.161 1.00 91.62 82 PHE A CA 1
ATOM 621 C C . PHE A 1 82 ? 6.590 0.277 -5.329 1.00 91.62 82 PHE A C 1
ATOM 623 O O . PHE A 1 82 ? 5.609 -0.043 -4.673 1.00 91.62 82 PHE A O 1
ATOM 630 N N . GLY A 1 83 ? 6.530 1.202 -6.283 1.00 83.44 83 GLY A N 1
ATOM 631 C CA . GLY A 1 83 ? 5.291 1.872 -6.652 1.00 83.44 83 GLY A CA 1
ATOM 632 C C . GLY A 1 83 ? 5.436 2.701 -7.916 1.00 83.44 83 GLY A C 1
ATOM 633 O O . GLY A 1 83 ? 6.321 2.463 -8.750 1.00 83.44 83 GLY A O 1
ATOM 634 N N . ARG A 1 84 ? 4.530 3.660 -8.094 1.00 73.62 84 ARG A N 1
ATOM 635 C CA . ARG A 1 84 ? 4.494 4.497 -9.289 1.00 73.62 84 ARG A CA 1
ATOM 636 C C . ARG A 1 84 ? 5.597 5.548 -9.206 1.00 73.62 84 ARG A C 1
ATOM 638 O O . ARG A 1 84 ? 5.394 6.659 -8.744 1.00 73.62 84 ARG A O 1
ATOM 645 N N . ARG A 1 85 ? 6.768 5.242 -9.768 1.00 68.38 85 ARG A N 1
ATOM 646 C CA . ARG A 1 85 ? 7.804 6.264 -9.955 1.00 68.38 85 ARG A CA 1
ATOM 647 C C . ARG A 1 85 ? 7.267 7.373 -10.863 1.00 68.38 85 ARG A C 1
ATOM 649 O O . ARG A 1 85 ? 6.868 7.101 -12.000 1.00 68.38 85 ARG A O 1
ATOM 656 N N . ARG A 1 86 ? 7.344 8.626 -10.409 1.00 64.12 86 ARG A N 1
ATOM 657 C CA . ARG A 1 86 ? 7.039 9.840 -11.184 1.00 64.12 86 ARG A CA 1
ATOM 658 C C . ARG A 1 86 ? 8.011 10.033 -12.360 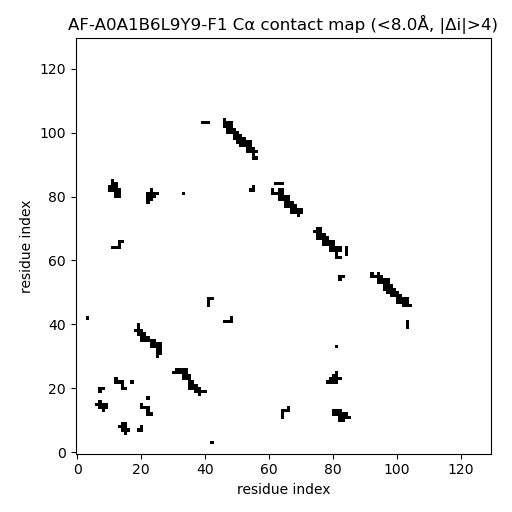1.00 64.12 86 ARG A C 1
ATOM 660 O O . ARG A 1 86 ? 8.826 10.948 -12.382 1.00 64.12 86 ARG A O 1
ATOM 667 N N . ARG A 1 87 ? 7.971 9.161 -13.373 1.00 59.00 87 ARG A N 1
ATOM 668 C CA . ARG A 1 87 ? 8.610 9.425 -14.671 1.00 59.00 87 ARG A CA 1
ATOM 669 C C . ARG A 1 87 ? 7.690 10.340 -15.478 1.00 59.00 87 ARG A C 1
ATOM 671 O O . ARG A 1 87 ? 6.483 10.135 -15.524 1.00 59.00 87 ARG A O 1
ATOM 678 N N . ARG A 1 88 ? 8.281 11.318 -16.168 1.00 52.00 88 ARG A N 1
ATOM 679 C CA . ARG A 1 88 ? 7.644 12.327 -17.043 1.00 52.00 88 ARG A CA 1
ATOM 680 C C . ARG A 1 88 ? 6.945 11.744 -18.296 1.00 52.00 88 ARG A C 1
ATOM 682 O O . ARG A 1 88 ? 6.772 12.455 -19.275 1.00 52.00 88 ARG A O 1
ATOM 689 N N . SER A 1 89 ? 6.609 10.452 -18.311 1.00 49.94 89 SER A N 1
ATOM 690 C CA . SER A 1 89 ? 6.164 9.728 -19.505 1.00 49.94 89 SER A CA 1
ATOM 691 C C . SER A 1 89 ? 4.641 9.680 -19.613 1.00 49.94 89 SER A C 1
ATOM 693 O O . SER A 1 89 ? 3.948 9.041 -18.825 1.00 49.94 89 SER A O 1
ATOM 695 N N . THR A 1 90 ? 4.164 10.362 -20.646 1.00 50.25 90 THR A N 1
ATOM 696 C CA . THR A 1 90 ? 2.808 10.480 -21.180 1.00 50.25 90 THR A CA 1
ATOM 697 C C . THR A 1 90 ? 2.355 9.202 -21.890 1.00 50.25 90 THR A C 1
ATOM 699 O O . THR A 1 90 ? 2.130 9.193 -23.098 1.00 50.25 90 THR A O 1
ATOM 702 N N . THR A 1 91 ? 2.236 8.094 -21.169 1.00 51.38 91 THR A N 1
ATOM 703 C CA . THR A 1 91 ? 1.511 6.929 -21.689 1.00 51.38 91 THR A CA 1
ATOM 704 C C . THR A 1 91 ? 0.454 6.558 -20.675 1.00 51.38 91 THR A C 1
ATOM 706 O O . THR A 1 91 ? 0.763 6.334 -19.508 1.00 51.38 91 THR A O 1
ATOM 709 N N . SER A 1 92 ? -0.798 6.575 -21.124 1.00 56.91 92 SER A N 1
ATOM 710 C CA . SER A 1 92 ? -1.977 6.087 -20.419 1.00 56.91 92 SER A CA 1
ATOM 711 C C . SER A 1 92 ? -1.785 4.605 -20.109 1.00 56.91 92 SER A C 1
ATOM 713 O O . SER A 1 92 ? -2.265 3.731 -20.825 1.00 56.91 92 SER A O 1
ATOM 715 N N . ARG A 1 93 ? -0.987 4.309 -19.087 1.00 63.75 93 ARG A N 1
ATOM 716 C CA . ARG A 1 93 ? -0.995 2.999 -18.462 1.00 63.75 93 ARG A CA 1
ATOM 717 C C . ARG A 1 93 ? -2.319 2.935 -17.730 1.00 63.75 93 ARG A C 1
ATOM 719 O O . ARG A 1 93 ? -2.576 3.769 -16.869 1.00 63.75 93 ARG A O 1
ATOM 726 N N . GLU A 1 94 ? -3.178 2.031 -18.174 1.00 79.69 94 GLU A N 1
ATOM 727 C CA . GLU A 1 94 ? -4.453 1.767 -17.525 1.00 79.69 94 GLU A CA 1
ATOM 728 C C . GLU A 1 94 ? -4.142 1.263 -16.121 1.00 79.69 94 GLU A C 1
ATOM 730 O O . GLU A 1 94 ? -3.695 0.132 -15.920 1.00 79.69 94 GLU A O 1
ATOM 735 N N . ASP A 1 95 ? -4.266 2.171 -15.161 1.00 84.50 95 ASP A N 1
ATOM 736 C CA . ASP A 1 95 ? -4.091 1.843 -13.766 1.00 84.50 95 ASP A CA 1
ATOM 737 C C . ASP A 1 95 ? -5.201 0.863 -13.353 1.00 84.50 95 ASP A C 1
ATOM 739 O O . ASP A 1 95 ? -6.382 1.061 -13.650 1.00 84.50 95 ASP A O 1
ATOM 743 N N . LEU A 1 96 ? -4.818 -0.210 -12.666 1.00 89.25 96 LEU A N 1
ATOM 744 C CA . LEU A 1 96 ? -5.745 -1.238 -12.213 1.00 89.25 96 LEU A CA 1
ATOM 745 C C . LEU A 1 96 ? -6.227 -0.889 -10.807 1.00 89.25 96 LEU A C 1
ATOM 747 O O . LEU A 1 96 ? -5.429 -0.835 -9.870 1.00 89.25 96 LEU A O 1
ATOM 751 N N . LEU A 1 97 ? -7.531 -0.661 -10.649 1.00 92.38 97 LEU A N 1
ATOM 752 C CA . LEU A 1 97 ? -8.137 -0.450 -9.338 1.00 92.38 97 LEU A CA 1
ATOM 753 C C . LEU A 1 97 ? -8.445 -1.800 -8.685 1.00 92.38 97 LEU A C 1
ATOM 755 O O . LEU A 1 97 ? -9.308 -2.545 -9.145 1.00 92.38 97 LEU A O 1
ATOM 759 N N . LEU A 1 98 ? -7.764 -2.082 -7.581 1.00 92.19 98 LEU A N 1
ATOM 760 C CA . LEU A 1 98 ? -8.030 -3.223 -6.718 1.00 92.19 98 LEU A CA 1
ATOM 761 C C . LEU A 1 98 ? -8.831 -2.753 -5.508 1.00 92.19 98 LEU A C 1
ATOM 763 O O . LEU A 1 98 ? -8.467 -1.772 -4.858 1.00 92.19 98 LEU A O 1
ATOM 767 N N . VAL A 1 99 ? -9.917 -3.459 -5.204 1.00 95.38 99 VAL A N 1
ATOM 768 C CA . VAL A 1 99 ? -10.749 -3.196 -4.029 1.00 95.38 99 VAL A CA 1
ATOM 769 C C . VAL A 1 99 ? -10.978 -4.504 -3.291 1.00 95.38 99 VAL A C 1
ATOM 771 O O . VAL A 1 99 ? -11.470 -5.461 -3.881 1.00 95.38 99 VAL A O 1
ATOM 774 N N . GLN A 1 100 ? -10.643 -4.535 -2.004 1.00 93.75 100 GLN A N 1
ATOM 775 C CA . GLN A 1 100 ? -10.835 -5.699 -1.146 1.00 93.75 100 GLN A CA 1
ATOM 776 C C . GLN A 1 100 ? -11.428 -5.267 0.191 1.00 93.75 100 GLN A C 1
ATOM 778 O O . GLN A 1 100 ? -10.983 -4.295 0.791 1.00 93.75 100 GLN A O 1
ATOM 783 N N . SER A 1 101 ? -12.422 -6.001 0.681 1.00 92.31 101 SER A N 1
ATOM 784 C CA . SER A 1 101 ? -12.988 -5.800 2.016 1.00 92.31 101 SER A CA 1
ATOM 785 C C . SER A 1 101 ? -12.529 -6.894 2.967 1.00 92.31 101 SER A C 1
ATOM 787 O O . SER A 1 101 ? -12.516 -8.070 2.587 1.00 92.31 101 SER A O 1
ATOM 789 N N . ILE A 1 102 ? -12.218 -6.514 4.204 1.00 90.81 102 ILE A N 1
ATOM 790 C CA . ILE A 1 102 ? -11.974 -7.441 5.312 1.00 90.81 102 ILE A CA 1
ATOM 791 C C . ILE A 1 102 ? -12.764 -7.004 6.548 1.00 90.81 102 ILE A C 1
ATOM 793 O O . ILE A 1 102 ? -13.044 -5.818 6.732 1.00 90.81 102 ILE A O 1
ATOM 797 N N . GLN A 1 103 ? -13.117 -7.967 7.396 1.00 90.56 103 GLN A N 1
ATOM 798 C CA . GLN A 1 103 ? -13.718 -7.710 8.701 1.00 90.56 103 GLN A CA 1
ATOM 799 C C . GLN A 1 103 ? -12.628 -7.754 9.776 1.00 90.56 103 GLN A C 1
ATOM 801 O O . GLN A 1 103 ? -11.873 -8.722 9.858 1.00 90.56 103 GLN A O 1
ATOM 806 N N . ILE A 1 104 ? -12.551 -6.709 10.593 1.00 86.06 104 ILE A N 1
ATOM 807 C CA . ILE A 1 104 ? -11.607 -6.582 11.699 1.00 86.06 104 ILE A CA 1
ATOM 808 C C . ILE A 1 104 ? -12.308 -6.996 12.988 1.00 86.06 104 ILE A C 1
ATOM 810 O O . ILE A 1 104 ? -13.184 -6.296 13.495 1.00 86.06 104 ILE A O 1
ATOM 814 N N . THR A 1 105 ? -11.898 -8.135 13.537 1.00 82.75 105 THR A N 1
ATOM 815 C CA . THR A 1 105 ? -12.365 -8.616 14.837 1.00 82.75 105 THR A CA 1
ATOM 816 C C . THR A 1 105 ? -11.369 -8.250 15.926 1.00 82.75 105 THR A C 1
ATOM 818 O O . THR A 1 105 ? -10.174 -8.512 15.792 1.00 82.75 105 THR A O 1
ATOM 821 N N . ASP A 1 106 ? -11.858 -7.687 17.027 1.00 78.38 106 ASP A N 1
ATOM 822 C CA . ASP A 1 106 ? -11.040 -7.496 18.221 1.00 78.38 106 ASP A CA 1
ATOM 823 C C . ASP A 1 106 ? -10.715 -8.860 18.849 1.00 78.38 106 ASP A C 1
ATOM 825 O O . ASP A 1 106 ? -11.592 -9.717 18.984 1.00 78.38 106 ASP A O 1
ATOM 829 N N . LYS A 1 107 ? -9.455 -9.065 19.246 1.00 72.50 107 LYS A N 1
ATOM 830 C CA . LYS A 1 107 ? -9.004 -10.286 19.929 1.00 72.50 107 LYS A CA 1
ATOM 831 C C . LYS A 1 107 ? -9.735 -10.484 21.264 1.00 72.50 107 LYS A C 1
ATOM 833 O O . LYS A 1 107 ? -9.879 -11.616 21.722 1.00 72.50 107 LYS A O 1
ATOM 838 N N . PHE A 1 108 ? -10.227 -9.402 21.865 1.00 67.81 108 PHE A N 1
ATOM 839 C CA . PHE A 1 108 ? -11.075 -9.429 23.048 1.00 67.81 108 PHE A CA 1
ATOM 840 C C . PHE A 1 108 ? -12.517 -9.179 22.615 1.00 67.81 108 PHE A C 1
ATOM 842 O O . PHE A 1 108 ? -12.977 -8.041 22.530 1.00 67.81 108 PHE A O 1
ATOM 849 N N . GLY A 1 109 ? -13.243 -10.255 22.314 1.00 59.62 109 GLY A N 1
ATOM 850 C CA . GLY A 1 109 ? -14.675 -10.191 22.046 1.00 59.62 109 GLY A CA 1
ATOM 851 C C . GLY A 1 109 ? -15.420 -9.664 23.271 1.00 59.62 109 GLY A C 1
ATOM 852 O O . GLY A 1 109 ? -15.824 -10.437 24.138 1.00 59.62 109 GLY A O 1
ATOM 853 N N . PHE A 1 110 ? -15.599 -8.345 23.367 1.00 59.47 110 PHE A N 1
ATOM 854 C CA . PHE A 1 110 ? -16.509 -7.743 24.329 1.00 59.47 110 PHE A CA 1
ATOM 855 C C . PHE A 1 110 ? -17.912 -8.224 23.979 1.00 59.47 110 PHE A C 1
ATOM 857 O O . PHE A 1 110 ? -18.557 -7.700 23.071 1.00 59.47 110 PHE A O 1
ATOM 864 N N . ASN A 1 111 ? -18.370 -9.245 24.700 1.00 54.56 111 ASN A N 1
ATOM 865 C CA . ASN A 1 111 ? -19.737 -9.729 24.657 1.00 54.56 111 ASN A CA 1
ATOM 866 C C . ASN A 1 111 ? -20.645 -8.569 25.086 1.00 54.56 111 ASN A C 1
ATOM 868 O O . ASN A 1 111 ? -20.879 -8.331 26.271 1.00 54.56 111 ASN A O 1
ATOM 872 N N . ARG A 1 112 ? -21.117 -7.780 24.118 1.00 59.81 112 ARG A N 1
ATOM 873 C CA . ARG A 1 112 ? -22.101 -6.721 24.336 1.00 59.81 112 ARG A CA 1
ATOM 874 C C . ARG A 1 112 ? -23.473 -7.361 24.517 1.00 59.81 112 ARG A C 1
ATOM 876 O O . ARG A 1 112 ? -24.379 -7.144 23.721 1.00 59.81 112 ARG A O 1
ATOM 883 N N . ASN A 1 113 ? -23.640 -8.106 25.605 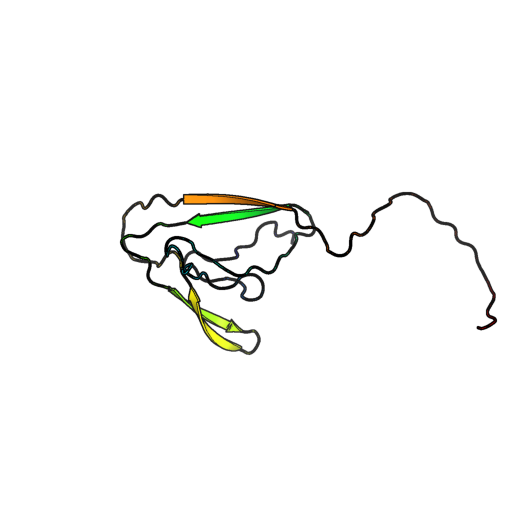1.00 49.56 113 ASN A N 1
ATOM 884 C CA . ASN A 1 113 ? -24.961 -8.422 26.123 1.00 49.56 113 ASN A CA 1
ATOM 885 C C . ASN A 1 113 ? -25.549 -7.136 26.715 1.00 49.56 113 ASN A C 1
ATOM 887 O O . ASN A 1 113 ? -25.391 -6.823 27.893 1.00 49.56 113 ASN A O 1
ATOM 891 N N . LYS A 1 114 ? -26.218 -6.353 25.866 1.00 55.81 114 LYS A N 1
ATOM 892 C CA . LYS A 1 114 ? -27.190 -5.356 26.312 1.00 55.81 114 LYS A CA 1
ATOM 893 C C . LYS A 1 114 ? -28.415 -6.100 26.846 1.00 55.81 114 LYS A C 1
ATOM 895 O O . LYS A 1 114 ? -29.205 -6.543 26.027 1.00 55.81 114 LYS A O 1
ATOM 900 N N . SER A 1 115 ? -28.565 -6.186 28.173 1.00 47.69 115 SER A N 1
ATOM 901 C CA . SER A 1 115 ? -29.828 -5.953 28.912 1.00 47.69 115 SER A CA 1
ATOM 902 C C . SER A 1 115 ? -29.822 -6.597 30.309 1.00 47.69 115 SER A C 1
ATOM 904 O O . SER A 1 115 ? -30.150 -7.771 30.445 1.00 47.69 115 SER A O 1
ATOM 906 N N . ALA A 1 116 ? -29.529 -5.814 31.350 1.00 38.12 116 ALA A N 1
ATOM 907 C CA . ALA A 1 116 ? -30.252 -5.845 32.628 1.00 38.12 116 ALA A CA 1
ATOM 908 C C . ALA A 1 116 ? -29.867 -4.606 33.456 1.00 38.12 116 ALA A C 1
ATOM 910 O O . ALA A 1 116 ? -28.697 -4.261 33.587 1.00 38.12 116 ALA A O 1
ATOM 911 N N . SER A 1 117 ? -30.893 -3.913 33.932 1.00 40.53 117 SER A N 1
ATOM 912 C CA . SER A 1 117 ? -30.915 -2.626 34.636 1.00 40.53 117 SER A CA 1
ATOM 913 C C . SER A 1 117 ? -30.194 -2.645 36.007 1.00 40.53 117 SER A C 1
ATOM 915 O O . SER A 1 117 ? -29.787 -3.709 36.470 1.00 40.53 117 SER A O 1
ATOM 917 N N . PRO A 1 118 ? -30.017 -1.489 36.685 1.00 45.03 118 PRO A N 1
ATOM 918 C CA . PRO A 1 118 ? -29.106 -1.358 37.815 1.00 45.03 118 PRO A CA 1
ATOM 919 C C . PRO A 1 118 ? -29.752 -1.852 39.114 1.00 45.03 118 PRO A C 1
ATOM 921 O O . PRO A 1 118 ? -30.841 -1.409 39.471 1.00 45.03 118 PRO A O 1
ATOM 924 N N . ALA A 1 119 ? -29.048 -2.691 39.871 1.00 38.31 119 ALA A N 1
ATOM 925 C CA . ALA A 1 119 ? -29.353 -2.926 41.277 1.00 38.31 119 ALA A CA 1
ATOM 926 C C . ALA A 1 119 ? -28.253 -2.285 42.133 1.00 38.31 119 ALA A C 1
ATOM 928 O O . ALA A 1 119 ? -27.125 -2.766 42.197 1.00 38.31 119 ALA A O 1
ATOM 929 N N . ARG A 1 120 ? -28.593 -1.154 42.760 1.00 40.31 120 ARG A N 1
ATOM 930 C CA . ARG A 1 120 ? -27.882 -0.618 43.925 1.00 40.31 120 ARG A CA 1
ATOM 931 C C . ARG A 1 120 ? -28.387 -1.348 45.172 1.00 40.31 120 ARG A C 1
ATOM 933 O O . ARG A 1 120 ? -29.581 -1.278 45.432 1.00 40.31 120 ARG A O 1
ATOM 940 N N . TYR A 1 121 ? -27.483 -1.969 45.923 1.00 33.28 121 TYR A N 1
ATOM 941 C CA . TYR A 1 121 ? -27.519 -2.313 47.361 1.00 33.28 121 TYR A CA 1
ATOM 942 C C . TYR A 1 121 ? -26.168 -3.028 47.593 1.00 33.28 121 TYR A C 1
ATOM 944 O O . TYR A 1 121 ? -25.860 -3.933 46.834 1.00 33.28 121 TYR A O 1
ATOM 952 N N . GLY A 1 122 ? -25.229 -2.671 48.466 1.00 34.88 122 GLY A N 1
ATOM 953 C CA . GLY A 1 122 ? -25.257 -1.948 49.729 1.00 34.88 122 GLY A CA 1
ATOM 954 C C . GLY A 1 122 ? -24.609 -2.862 50.782 1.00 34.88 122 GLY A C 1
ATOM 955 O O . GLY A 1 122 ? -25.235 -3.851 51.125 1.00 34.88 122 GLY A O 1
ATOM 956 N N . GLY A 1 123 ? -23.401 -2.515 51.254 1.00 34.66 123 GLY A N 1
ATOM 957 C CA . GLY A 1 123 ? -22.864 -2.856 52.587 1.00 34.66 123 GLY A CA 1
ATOM 958 C C . GLY A 1 123 ? -22.304 -4.264 52.859 1.00 34.66 123 GLY A C 1
ATOM 959 O O . GLY A 1 123 ? -23.013 -5.246 52.709 1.00 34.66 123 GLY A O 1
ATOM 960 N N . ASP A 1 124 ? -21.055 -4.269 53.348 1.00 35.28 124 ASP A N 1
ATOM 961 C CA . ASP A 1 124 ? -20.427 -5.170 54.336 1.00 35.28 124 ASP A CA 1
ATOM 962 C C . ASP A 1 124 ? -20.363 -6.692 54.090 1.00 35.28 124 ASP A C 1
ATOM 964 O O . ASP A 1 124 ? -21.363 -7.394 54.114 1.00 35.28 124 ASP A O 1
ATOM 968 N N . GLU A 1 125 ? -19.144 -7.230 53.959 1.00 38.41 125 GLU A N 1
ATOM 969 C CA . GLU A 1 125 ? -18.453 -7.927 55.063 1.00 38.41 125 GLU A CA 1
ATOM 970 C C . GLU A 1 125 ? -17.069 -8.411 54.589 1.00 38.41 125 GLU A C 1
ATOM 972 O O . GLU A 1 125 ? -16.921 -9.111 53.588 1.00 38.41 125 GLU A O 1
ATOM 977 N N . MET A 1 126 ? -16.031 -8.001 55.315 1.00 44.81 126 MET A N 1
ATOM 978 C CA . MET A 1 126 ? -14.666 -8.494 55.178 1.00 44.81 126 MET A CA 1
ATOM 979 C C . MET A 1 126 ? -14.460 -9.645 56.164 1.00 44.81 126 MET A C 1
ATOM 981 O O . MET A 1 126 ? -14.410 -9.364 57.357 1.00 44.81 126 MET A O 1
ATOM 985 N N . SER A 1 127 ? -14.263 -10.890 55.703 1.00 34.22 127 SER A N 1
ATOM 986 C CA . SER A 1 127 ? -13.376 -11.855 56.383 1.00 34.22 127 SER A CA 1
ATOM 987 C C . SER A 1 127 ? -13.161 -13.190 55.650 1.00 34.22 127 SER A C 1
ATOM 989 O O . SER A 1 127 ? -14.089 -13.759 55.091 1.00 34.22 127 SER A O 1
ATOM 991 N N . SER A 1 128 ? -11.935 -13.702 55.831 1.00 31.98 128 SER A N 1
ATOM 992 C CA . SER A 1 128 ? -11.404 -15.076 55.675 1.00 31.98 128 SER A CA 1
ATOM 993 C C . SER A 1 128 ? -11.329 -15.693 54.272 1.00 31.98 128 SER A C 1
ATOM 995 O O . SER A 1 128 ? -12.336 -15.926 53.621 1.00 31.98 128 SER A O 1
ATOM 997 N N . ILE A 1 129 ? -10.124 -15.866 53.708 1.00 40.94 129 ILE A N 1
ATOM 998 C CA . ILE A 1 129 ? -9.088 -16.890 54.012 1.00 40.94 129 ILE A CA 1
ATOM 999 C C . ILE A 1 129 ? -9.547 -18.305 53.619 1.00 40.94 129 ILE A C 1
ATOM 1001 O O . ILE A 1 129 ? -10.314 -18.934 54.343 1.00 40.94 129 ILE A O 1
ATOM 1005 N N . TYR A 1 130 ? -9.020 -18.798 52.493 1.00 39.19 130 TYR A N 1
ATOM 1006 C CA . TYR A 1 130 ? -7.913 -19.768 52.447 1.00 39.19 130 TYR A CA 1
ATOM 1007 C C . TYR A 1 130 ? -6.943 -19.365 51.334 1.00 39.19 130 TYR A C 1
ATOM 1009 O O . TYR A 1 130 ? -7.427 -18.811 50.322 1.00 39.19 130 TYR A O 1
#

Secondary structure (DSSP, 8-state):
-------SB-SSS-BS-TTTBPPPEE-TTTSS-EE--B----BTTBSEEEEEEEE---SS-PPPEEEEEE-TTS-EEEEEE-S------------EEEEEEEE---SS----------------------

Mean predicted aligned error: 12.41 Å

Nearest PDB structures (foldseek):
  2n2j-assembly1_B  TM=2.575E-01  e=8.370E-01  Human herpesvirus 4 strain B95-8
  4qqv-assembly2_D  TM=2.119E-01  e=5.970E+00  Mus musculus
  7u6e-assembly1_E  TM=1.713E-01  e=3.231E+00  Homo sapiens